Protein AF-A0A4D9DM99-F1 (afdb_monomer)

Mean predicted aligned error: 12.6 Å

Radius of gyration: 23.31 Å; Cα contacts (8 Å, |Δi|>4): 75; chains: 1; bounding box: 62×40×73 Å

Secondary structure (DSSP, 8-state):
----PPP-PPP-SSSSTT---TT----SS-HHHHHHHHHHHHHHHHHHHHHHHH-TTSSSSPPPHHHHHHHHHHHHHHHHT--S---SSSSHHHHHHHHHHHHHHHHHHTTTTTS-TT-IIIIIIIIIIIHHHHHHHHHHHHHHHHHHHHHHHHHHHHHHHHT-

Organism: NCBI:txid55544

Structure (mmCIF, N/CA/C/O backbone):
data_AF-A0A4D9DM99-F1
#
_entry.id   AF-A0A4D9DM99-F1
#
loop_
_atom_site.group_PDB
_atom_site.id
_atom_site.type_symbol
_atom_site.label_atom_id
_atom_site.label_alt_id
_atom_site.label_comp_id
_atom_site.label_asym_id
_atom_site.label_entity_id
_atom_site.label_seq_id
_atom_site.pdbx_PDB_ins_code
_atom_site.Cartn_x
_atom_site.Cartn_y
_atom_site.Cartn_z
_atom_site.occupancy
_atom_site.B_iso_or_equiv
_atom_site.auth_seq_id
_atom_site.auth_comp_id
_atom_site.auth_asym_id
_atom_site.auth_atom_id
_atom_site.pdbx_PDB_model_num
ATOM 1 N N . MET A 1 1 ? 16.497 27.951 -42.768 1.00 42.09 1 MET A N 1
ATOM 2 C CA . MET A 1 1 ? 15.810 26.706 -42.370 1.00 42.09 1 MET A CA 1
ATOM 3 C C . MET A 1 1 ? 16.889 25.726 -41.953 1.00 42.09 1 MET A C 1
ATOM 5 O O . MET A 1 1 ? 17.480 25.089 -42.813 1.00 42.09 1 MET A O 1
ATOM 9 N N . GLY A 1 2 ? 17.258 25.747 -40.670 1.00 48.00 2 GLY A N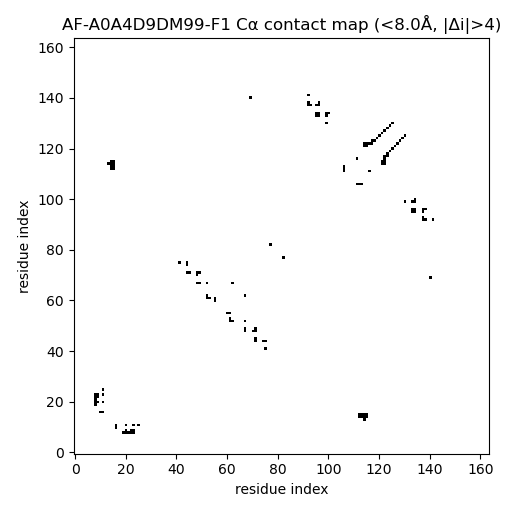 1
ATOM 10 C CA . GLY A 1 2 ? 18.225 24.806 -40.109 1.00 48.00 2 GLY A CA 1
ATOM 11 C C . GLY A 1 2 ? 17.525 23.475 -39.885 1.00 48.00 2 GLY A C 1
ATOM 12 O O . GLY A 1 2 ? 16.453 23.444 -39.288 1.00 48.00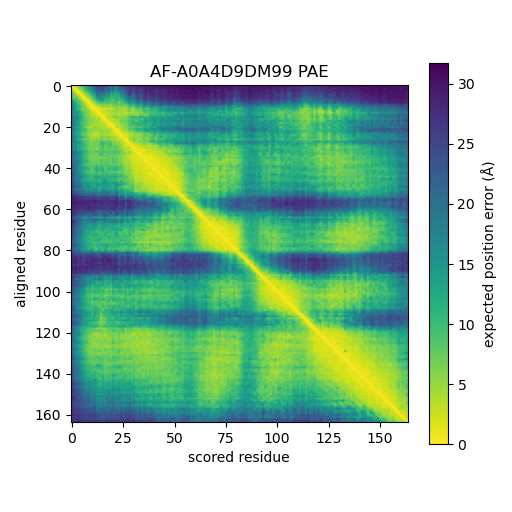 2 GLY A O 1
ATOM 13 N N . LEU A 1 3 ? 18.094 22.412 -40.438 1.00 55.53 3 LEU A N 1
ATOM 14 C CA . LEU A 1 3 ? 17.700 21.043 -40.150 1.00 55.53 3 LEU A CA 1
ATOM 15 C C . LEU A 1 3 ? 18.169 20.751 -38.720 1.00 55.53 3 LEU A C 1
ATOM 17 O O . LEU A 1 3 ? 19.324 20.381 -38.517 1.00 55.53 3 LEU A O 1
ATOM 21 N N . GLU A 1 4 ? 17.307 21.003 -37.735 1.00 59.69 4 GLU A N 1
ATOM 22 C CA . GLU A 1 4 ? 17.461 20.437 -36.395 1.00 59.69 4 GLU A CA 1
ATOM 23 C C . GLU A 1 4 ? 17.474 18.918 -36.601 1.00 59.69 4 GLU A C 1
ATOM 25 O O . GLU A 1 4 ? 16.468 18.329 -36.998 1.00 59.69 4 GLU A O 1
ATOM 30 N N . ALA A 1 5 ? 18.644 18.293 -36.478 1.00 59.41 5 ALA A N 1
ATOM 31 C CA . ALA A 1 5 ? 18.744 16.847 -36.544 1.00 59.41 5 ALA A CA 1
ATOM 32 C C . ALA A 1 5 ? 17.873 16.282 -35.416 1.00 59.41 5 ALA A C 1
ATOM 34 O O . ALA A 1 5 ? 18.119 16.605 -34.253 1.00 59.41 5 ALA A O 1
ATOM 35 N N . GLU A 1 6 ? 16.854 15.483 -35.755 1.00 62.22 6 GLU A N 1
ATOM 36 C CA . GLU A 1 6 ? 16.066 14.745 -34.763 1.00 62.22 6 GLU A CA 1
ATOM 37 C C . GLU A 1 6 ? 17.055 14.035 -33.823 1.00 62.22 6 GLU A C 1
ATOM 39 O O . GLU A 1 6 ? 17.902 13.269 -34.303 1.00 62.22 6 GLU A O 1
ATOM 44 N N . PRO A 1 7 ? 17.046 14.341 -32.512 1.00 60.00 7 PRO A N 1
ATOM 45 C CA . PRO A 1 7 ? 18.010 13.765 -31.594 1.00 60.00 7 PRO A CA 1
ATOM 46 C C . PRO A 1 7 ? 17.841 12.247 -31.622 1.00 60.00 7 PRO A C 1
ATOM 48 O O . PRO A 1 7 ? 16.752 11.744 -31.353 1.00 60.00 7 PRO A O 1
ATOM 51 N N . LEU A 1 8 ? 18.915 11.532 -31.979 1.00 62.41 8 LEU A N 1
ATOM 52 C CA . LEU A 1 8 ? 18.954 10.070 -32.003 1.00 62.41 8 LEU A CA 1
ATOM 53 C C . LEU A 1 8 ? 18.332 9.534 -30.708 1.00 62.41 8 LEU A C 1
ATOM 55 O O . LEU A 1 8 ? 18.805 9.864 -29.618 1.00 62.41 8 LEU A O 1
ATOM 59 N N . ALA A 1 9 ? 17.262 8.745 -30.834 1.00 63.44 9 ALA A N 1
ATOM 60 C CA . ALA A 1 9 ? 16.568 8.160 -29.697 1.00 63.44 9 ALA A CA 1
ATOM 61 C C . ALA A 1 9 ? 17.573 7.384 -28.830 1.00 63.44 9 ALA A C 1
ATOM 63 O O . ALA A 1 9 ? 18.219 6.439 -29.289 1.00 63.44 9 ALA A O 1
ATOM 64 N N . VAL A 1 10 ? 17.753 7.822 -27.582 1.00 68.38 10 VAL A N 1
ATOM 65 C CA . VAL A 1 10 ? 18.643 7.153 -26.630 1.00 68.38 10 VAL A CA 1
ATOM 66 C C . VAL A 1 10 ? 17.970 5.847 -26.199 1.00 68.38 10 VAL A C 1
ATOM 68 O O . VAL A 1 10 ? 16.827 5.897 -25.739 1.00 68.38 10 VAL A O 1
ATOM 71 N N . PRO A 1 11 ? 18.644 4.685 -26.305 1.00 73.81 11 PRO A N 1
ATOM 72 C CA . PRO A 1 11 ? 18.078 3.418 -25.858 1.00 73.81 11 PRO A CA 1
ATOM 73 C C . PRO A 1 11 ? 17.730 3.475 -24.369 1.00 73.81 11 PRO A C 1
ATOM 75 O O . PRO A 1 11 ? 18.572 3.839 -23.544 1.00 73.81 11 PRO A O 1
ATOM 78 N N . HIS A 1 12 ? 16.506 3.088 -24.017 1.00 81.06 12 HIS A N 1
ATOM 79 C CA . HIS A 1 12 ? 16.046 3.048 -22.633 1.00 81.06 12 HIS A CA 1
ATOM 80 C C . HIS A 1 12 ? 15.835 1.606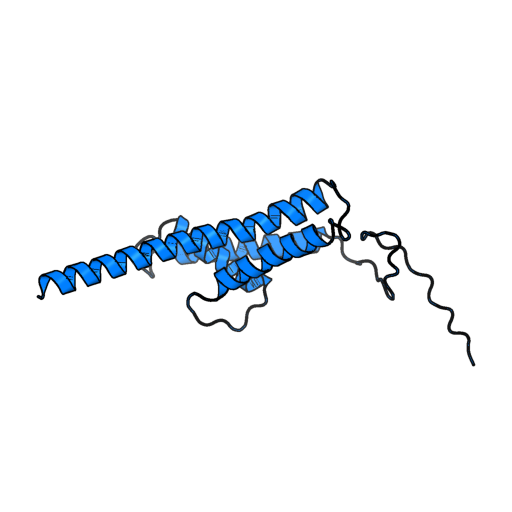 -22.141 1.00 81.06 12 HIS A C 1
ATOM 82 O O . HIS A 1 12 ? 15.534 0.713 -22.933 1.00 81.06 12 HIS A O 1
ATOM 88 N N . PRO A 1 13 ? 15.935 1.355 -20.823 1.00 79.62 13 PRO A N 1
ATOM 89 C CA . PRO A 1 13 ? 15.751 0.025 -20.244 1.00 79.62 13 PRO A CA 1
ATOM 90 C C . PRO A 1 13 ? 14.276 -0.371 -20.049 1.00 79.62 13 PRO A C 1
ATOM 92 O O . PRO A 1 13 ? 14.013 -1.485 -19.609 1.00 79.62 13 PRO A O 1
ATOM 95 N N . TYR A 1 14 ? 13.319 0.525 -20.318 1.00 78.38 14 TYR A N 1
ATOM 96 C CA . TYR A 1 14 ? 11.887 0.243 -20.171 1.00 78.38 14 TYR A CA 1
ATOM 97 C C . TYR A 1 14 ? 11.343 -0.640 -21.300 1.00 78.38 14 TYR A C 1
ATOM 99 O O . TYR A 1 14 ? 11.864 -0.637 -22.414 1.00 78.38 14 TYR A O 1
ATOM 107 N N . TRP A 1 15 ? 10.281 -1.381 -20.996 1.00 73.69 15 TRP A N 1
ATOM 108 C CA . TRP A 1 15 ? 9.514 -2.164 -21.960 1.00 73.69 15 TRP A CA 1
ATOM 109 C C . TRP A 1 15 ? 8.267 -1.373 -22.392 1.00 73.69 15 TRP A C 1
ATOM 111 O O . TRP A 1 15 ? 7.649 -0.763 -21.515 1.00 73.69 15 TRP A O 1
ATOM 121 N N . PRO A 1 16 ? 7.858 -1.374 -23.676 1.00 79.75 16 PRO A N 1
ATOM 122 C CA . PRO A 1 16 ? 8.478 -2.006 -24.851 1.00 79.75 16 PRO A CA 1
ATOM 123 C C . PRO A 1 16 ? 9.796 -1.336 -25.266 1.00 79.75 16 PRO A C 1
ATOM 125 O O . PRO A 1 16 ? 9.925 -0.120 -25.174 1.00 79.75 16 PRO A O 1
ATOM 128 N N . ARG A 1 17 ? 10.785 -2.111 -25.732 1.00 77.12 17 ARG A N 1
ATOM 129 C CA . ARG A 1 17 ? 12.134 -1.587 -26.064 1.00 77.12 17 ARG A CA 1
ATOM 130 C C . ARG A 1 17 ? 12.179 -0.739 -27.338 1.00 77.12 17 ARG A C 1
ATOM 132 O O . ARG A 1 17 ? 13.170 -0.061 -27.583 1.00 77.12 17 ARG A O 1
ATOM 139 N N . ASP A 1 18 ? 11.136 -0.833 -28.149 1.00 77.12 18 ASP A N 1
ATOM 140 C CA . ASP A 1 18 ? 10.899 -0.076 -29.377 1.00 77.12 18 ASP A CA 1
ATOM 141 C C . ASP A 1 18 ? 10.188 1.264 -29.128 1.00 77.12 18 ASP A C 1
ATOM 143 O O . ASP A 1 18 ? 9.969 2.027 -30.067 1.00 77.12 18 ASP A O 1
ATOM 147 N N . LEU A 1 19 ? 9.846 1.579 -27.874 1.00 78.00 19 LEU A N 1
ATOM 148 C CA . LEU A 1 19 ? 9.252 2.859 -27.517 1.00 78.00 19 LEU A CA 1
ATOM 149 C C . LEU A 1 19 ? 10.286 3.994 -27.664 1.00 78.00 19 LEU A C 1
ATOM 151 O O . LEU A 1 19 ? 11.382 3.958 -27.116 1.00 78.00 19 LEU A O 1
ATOM 155 N N . GLU A 1 20 ? 9.939 5.048 -28.397 1.00 76.19 20 GLU A N 1
ATOM 156 C CA . GLU A 1 20 ? 10.802 6.226 -28.523 1.00 76.19 20 GLU A CA 1
ATOM 157 C C . GLU A 1 20 ? 10.476 7.245 -27.426 1.00 76.19 20 GLU A C 1
ATOM 159 O O . GLU A 1 20 ? 9.597 8.102 -27.565 1.00 76.19 20 GLU A O 1
ATOM 164 N N . ILE A 1 21 ? 11.199 7.175 -26.305 1.00 75.19 21 ILE A N 1
ATOM 165 C CA . ILE A 1 21 ? 11.079 8.177 -25.239 1.00 75.19 21 ILE A CA 1
ATOM 166 C C . ILE A 1 21 ? 11.908 9.410 -25.615 1.00 75.19 21 ILE A C 1
ATOM 168 O O . ILE A 1 21 ? 13.117 9.486 -25.370 1.00 75.19 21 ILE A O 1
ATOM 172 N N . ARG A 1 22 ? 11.237 10.409 -26.202 1.00 73.88 22 ARG A N 1
ATOM 173 C CA . ARG A 1 22 ? 11.839 11.722 -26.478 1.00 73.88 22 ARG A CA 1
ATOM 174 C C . ARG A 1 22 ? 12.357 12.343 -25.179 1.00 73.88 22 ARG A C 1
ATOM 176 O O . ARG A 1 22 ? 11.629 12.435 -24.196 1.00 73.88 22 ARG A O 1
ATOM 183 N N . HIS A 1 23 ? 13.618 12.775 -25.199 1.00 77.62 23 HIS A N 1
ATOM 184 C CA . HIS A 1 23 ? 14.336 13.342 -24.050 1.00 77.62 23 HIS A CA 1
ATOM 185 C C . HIS A 1 23 ? 14.563 12.373 -22.874 1.00 77.62 23 HIS A C 1
ATOM 187 O O . HIS A 1 23 ? 14.627 12.811 -21.724 1.00 77.62 23 HIS A O 1
ATOM 193 N N . TYR A 1 24 ? 14.718 11.068 -23.132 1.00 76.75 24 TYR A N 1
ATOM 194 C CA . TYR A 1 24 ? 15.156 10.136 -22.092 1.00 76.75 24 TYR A CA 1
ATOM 195 C C . TYR A 1 24 ? 16.539 10.524 -21.548 1.00 76.75 24 TYR A C 1
ATOM 197 O O . TYR A 1 24 ? 17.537 10.509 -22.270 1.00 76.75 24 TYR A O 1
ATOM 205 N N . VAL A 1 25 ? 16.591 10.848 -20.256 1.00 80.69 25 VAL A N 1
ATOM 206 C CA . VAL A 1 25 ? 17.832 11.070 -19.511 1.00 80.69 25 VAL A CA 1
ATOM 207 C C . VAL A 1 25 ? 17.989 9.911 -18.525 1.00 80.69 25 VAL A C 1
ATOM 209 O O . VAL A 1 25 ? 17.142 9.756 -17.639 1.00 80.69 25 VAL A O 1
ATOM 212 N N . PRO A 1 26 ? 19.028 9.068 -18.670 1.00 80.19 26 PRO A N 1
ATOM 213 C CA . PRO A 1 26 ? 19.322 8.019 -17.707 1.00 80.19 26 PRO A CA 1
ATOM 214 C C . PRO A 1 26 ? 19.501 8.594 -16.302 1.00 80.19 26 PRO A C 1
ATOM 216 O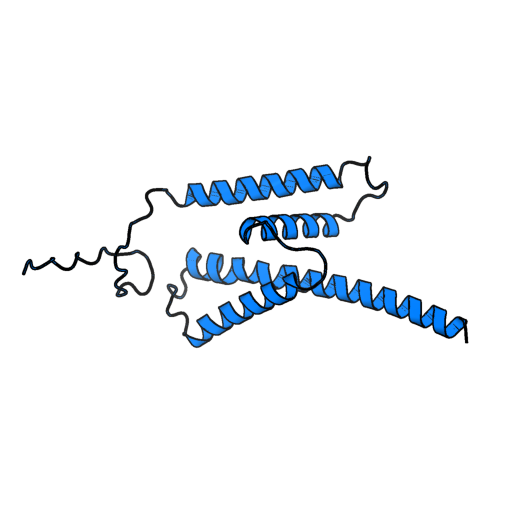 O . PRO A 1 26 ? 20.036 9.682 -16.119 1.00 80.19 26 PRO A O 1
ATOM 219 N N . ASN A 1 27 ? 19.053 7.853 -15.295 1.00 81.12 27 ASN A N 1
ATOM 220 C CA . ASN A 1 27 ? 19.176 8.295 -13.914 1.00 81.12 27 ASN A CA 1
ATOM 221 C C . ASN A 1 27 ? 20.651 8.296 -13.473 1.00 81.12 27 ASN A C 1
ATOM 223 O O . ASN A 1 27 ? 21.283 7.241 -13.434 1.00 81.12 27 ASN A O 1
ATOM 227 N N . ASP A 1 28 ? 21.171 9.456 -13.064 1.00 82.69 28 ASP A N 1
ATOM 228 C CA . ASP A 1 28 ? 22.558 9.606 -12.595 1.00 82.69 28 ASP A CA 1
ATOM 229 C C . ASP A 1 28 ? 22.812 8.932 -11.236 1.00 82.69 28 ASP A C 1
ATOM 231 O O . ASP A 1 28 ? 23.954 8.681 -10.845 1.00 82.69 28 ASP A O 1
ATOM 235 N N . ARG A 1 29 ? 21.746 8.657 -10.470 1.00 80.94 29 ARG A N 1
ATOM 236 C CA . ARG A 1 29 ? 21.843 8.050 -9.138 1.00 80.94 29 ARG A CA 1
ATOM 237 C C . ARG A 1 29 ? 21.517 6.564 -9.194 1.00 80.94 29 ARG A C 1
ATOM 239 O O . ARG A 1 29 ? 20.485 6.186 -9.736 1.00 80.94 29 ARG A O 1
ATOM 246 N N . PRO A 1 30 ? 22.306 5.693 -8.553 1.00 84.38 30 PRO A N 1
ATOM 247 C CA . PRO A 1 30 ? 21.962 4.283 -8.520 1.00 84.38 30 PRO A CA 1
ATOM 248 C C . PRO A 1 30 ? 20.698 4.061 -7.673 1.00 84.38 30 PRO A C 1
ATOM 250 O O . PRO A 1 30 ? 20.518 4.693 -6.628 1.00 84.38 30 PRO A O 1
ATOM 253 N N . THR A 1 31 ? 19.845 3.128 -8.107 1.00 80.25 31 THR A N 1
ATOM 254 C CA . THR A 1 31 ? 18.516 2.829 -7.532 1.00 80.25 31 THR A CA 1
ATOM 255 C C . THR A 1 31 ? 18.542 2.602 -6.017 1.00 80.25 31 THR A C 1
ATOM 257 O O . THR A 1 31 ? 17.587 2.945 -5.318 1.00 80.25 31 THR A O 1
ATOM 260 N N . TRP A 1 32 ? 19.651 2.076 -5.481 1.00 80.88 32 TRP A N 1
ATOM 261 C CA . TRP A 1 32 ? 19.806 1.818 -4.049 1.00 80.88 32 TRP A CA 1
ATOM 262 C C . TRP A 1 32 ? 19.706 3.081 -3.187 1.00 80.88 32 TRP A C 1
ATOM 264 O O . TRP A 1 32 ? 19.263 2.972 -2.049 1.00 80.88 32 TRP A O 1
ATOM 274 N N . HIS A 1 33 ? 20.054 4.270 -3.699 1.00 84.25 33 HIS A N 1
ATOM 275 C CA . HIS A 1 33 ? 19.911 5.514 -2.932 1.00 84.25 33 HIS A CA 1
ATOM 276 C C . HIS A 1 33 ? 18.444 5.805 -2.617 1.00 84.25 33 HIS A C 1
ATOM 278 O O . HIS A 1 33 ? 18.107 6.116 -1.475 1.00 84.25 33 HIS A O 1
ATOM 284 N N . SER A 1 34 ? 17.564 5.666 -3.611 1.00 81.50 34 SER A N 1
ATOM 285 C CA . SER A 1 34 ? 16.123 5.866 -3.432 1.00 81.50 34 SER A CA 1
ATOM 286 C C . SER A 1 34 ? 15.527 4.803 -2.509 1.00 81.50 34 SER A C 1
ATOM 288 O O . SER A 1 34 ? 14.730 5.127 -1.633 1.00 81.50 34 SER A O 1
ATOM 290 N N . LEU A 1 35 ? 15.964 3.546 -2.649 1.00 82.81 35 LEU A N 1
ATOM 291 C CA . LEU A 1 35 ? 15.565 2.454 -1.754 1.00 82.81 35 LEU A CA 1
ATOM 292 C C . LEU A 1 35 ? 16.009 2.722 -0.310 1.00 82.81 35 LEU A C 1
ATOM 294 O O . LEU A 1 35 ? 15.195 2.648 0.604 1.00 82.81 35 LEU A O 1
ATOM 298 N N . ALA A 1 36 ? 17.274 3.085 -0.095 1.00 85.19 36 ALA A N 1
ATOM 299 C CA . ALA A 1 36 ? 17.810 3.390 1.228 1.00 85.19 36 ALA A CA 1
ATOM 300 C C . ALA A 1 36 ? 17.086 4.581 1.870 1.00 85.19 36 ALA A C 1
ATOM 302 O O . ALA A 1 36 ? 16.766 4.540 3.058 1.00 85.19 36 ALA A O 1
ATOM 303 N N . PHE A 1 37 ? 16.763 5.614 1.089 1.00 84.75 37 PHE A N 1
ATOM 304 C CA . PHE A 1 37 ? 15.946 6.730 1.555 1.00 84.75 37 PHE A CA 1
ATOM 305 C C . PHE A 1 37 ? 14.537 6.273 1.967 1.00 84.75 37 PHE A C 1
ATOM 307 O O . PHE A 1 37 ? 14.107 6.551 3.084 1.00 84.75 37 PHE A O 1
ATOM 314 N N . LEU A 1 38 ? 13.845 5.498 1.126 1.00 82.12 38 LEU A N 1
ATOM 315 C CA . LEU A 1 38 ? 12.506 4.983 1.428 1.00 82.12 38 LEU A CA 1
ATOM 316 C C . LEU A 1 38 ? 12.494 4.105 2.690 1.00 82.12 38 LEU A C 1
ATOM 318 O O . LEU A 1 38 ? 11.654 4.299 3.572 1.00 82.12 38 LEU A O 1
ATOM 322 N N . PHE A 1 39 ? 13.434 3.164 2.804 1.00 83.81 39 PHE A N 1
ATOM 323 C CA . PHE A 1 39 ? 13.531 2.270 3.960 1.00 83.81 39 PHE A CA 1
ATOM 324 C C . PHE A 1 39 ? 13.941 3.010 5.233 1.00 83.81 39 PHE A C 1
ATOM 326 O O . PHE A 1 39 ? 13.385 2.726 6.291 1.00 83.81 39 PHE A O 1
ATOM 333 N N . SER A 1 40 ? 14.865 3.972 5.153 1.00 86.75 40 SER A N 1
ATOM 334 C CA . SER A 1 40 ? 15.291 4.748 6.327 1.00 86.75 40 SER A CA 1
ATOM 335 C C . SER A 1 40 ? 14.170 5.633 6.868 1.00 86.75 40 SER A C 1
ATOM 337 O O . SER A 1 40 ? 13.927 5.621 8.075 1.00 86.75 40 SER A O 1
ATOM 339 N N . VAL A 1 41 ? 13.425 6.326 6.000 1.00 83.25 41 VAL A N 1
ATOM 340 C CA . VAL A 1 41 ? 12.270 7.131 6.427 1.00 83.25 41 VAL A CA 1
ATOM 341 C C . VAL A 1 41 ? 11.155 6.240 6.973 1.00 83.25 41 VAL A C 1
ATOM 343 O O . VAL A 1 41 ? 10.612 6.531 8.036 1.00 83.25 41 VAL A O 1
ATOM 346 N N . SER A 1 42 ? 10.855 5.117 6.314 1.00 78.50 42 SER A N 1
ATOM 347 C CA . SER A 1 42 ? 9.837 4.171 6.795 1.00 78.50 42 SER A CA 1
ATOM 348 C C . SER A 1 42 ? 10.213 3.570 8.153 1.00 78.50 42 SER A C 1
ATOM 350 O O . SER A 1 42 ? 9.374 3.491 9.050 1.00 78.50 42 SER A O 1
ATOM 352 N N . ALA A 1 43 ? 11.483 3.203 8.352 1.00 82.88 43 ALA A N 1
ATOM 353 C CA . ALA A 1 43 ? 11.994 2.712 9.631 1.00 82.88 43 ALA A CA 1
ATOM 354 C C . ALA A 1 43 ? 11.963 3.796 10.720 1.00 82.88 43 ALA A C 1
ATOM 356 O O . ALA A 1 43 ? 11.588 3.514 11.861 1.00 82.88 43 ALA A O 1
ATOM 357 N N . ALA A 1 44 ? 12.298 5.044 10.385 1.00 84.38 44 ALA A N 1
ATOM 358 C CA . ALA A 1 44 ? 12.178 6.171 11.304 1.00 84.38 44 ALA A CA 1
ATOM 359 C C . ALA A 1 44 ? 10.714 6.399 11.716 1.00 84.38 44 ALA A C 1
ATOM 361 O O . ALA A 1 44 ? 10.420 6.500 12.902 1.00 84.38 44 ALA A O 1
ATOM 362 N N . LEU A 1 45 ? 9.770 6.390 10.772 1.00 78.38 45 LEU A N 1
ATOM 363 C CA . LEU A 1 45 ? 8.340 6.517 11.073 1.00 78.38 45 LEU A CA 1
ATOM 364 C C . LEU A 1 45 ? 7.829 5.360 11.940 1.00 78.38 45 LEU A C 1
ATOM 366 O O . LEU A 1 45 ? 7.104 5.597 12.910 1.00 78.38 45 LEU A O 1
ATOM 370 N N . LEU A 1 46 ? 8.243 4.124 11.645 1.00 78.50 46 LEU A N 1
ATOM 371 C CA . LEU A 1 46 ? 7.906 2.944 12.447 1.00 78.50 46 LEU A CA 1
ATOM 372 C C . LEU A 1 46 ? 8.432 3.071 13.879 1.00 78.50 46 LEU A C 1
ATOM 374 O O . LEU A 1 46 ? 7.678 2.876 14.830 1.00 78.50 46 LEU A O 1
ATOM 378 N N . THR A 1 47 ? 9.707 3.424 14.041 1.00 81.56 47 THR A N 1
ATOM 379 C CA . THR A 1 47 ? 10.340 3.556 15.360 1.00 81.56 47 THR A CA 1
ATOM 380 C C . THR A 1 47 ? 9.748 4.713 16.158 1.00 81.56 47 THR A C 1
ATOM 382 O O . THR A 1 47 ? 9.386 4.519 17.316 1.00 81.56 47 THR A O 1
ATOM 385 N N . LEU A 1 48 ? 9.552 5.885 15.548 1.00 80.00 48 LEU A N 1
ATOM 386 C CA . LEU A 1 48 ? 8.933 7.047 16.195 1.00 80.00 48 LEU A CA 1
ATOM 387 C C . LEU A 1 48 ? 7.499 6.750 16.645 1.00 80.00 48 LEU A C 1
ATOM 389 O O . LEU A 1 48 ? 7.146 7.017 17.793 1.00 80.00 48 LEU A O 1
ATOM 393 N N . THR A 1 49 ? 6.685 6.139 15.780 1.00 74.06 49 THR A N 1
ATOM 394 C CA . THR A 1 49 ? 5.300 5.768 16.115 1.00 74.06 49 THR A CA 1
ATOM 395 C C . THR A 1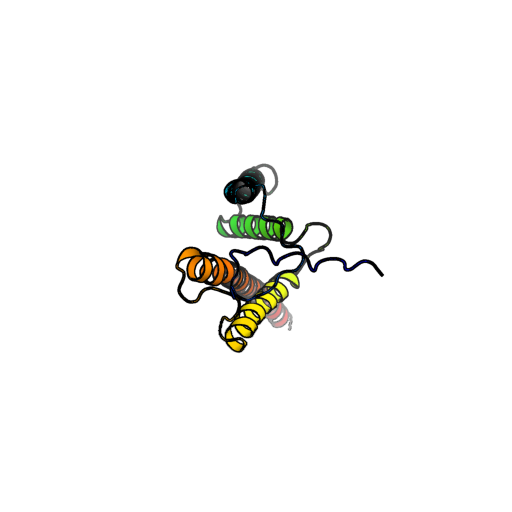 49 ? 5.260 4.692 17.201 1.00 74.06 49 THR A C 1
ATOM 397 O O . THR A 1 49 ? 4.437 4.750 18.119 1.00 74.06 49 THR A O 1
ATOM 400 N N . TRP A 1 50 ? 6.176 3.722 17.153 1.00 77.00 50 TRP A N 1
ATOM 401 C CA . TRP A 1 50 ? 6.288 2.676 18.170 1.00 77.00 50 TRP A CA 1
ATOM 402 C C . TRP A 1 50 ? 6.678 3.239 19.541 1.00 77.00 50 TRP A C 1
ATOM 404 O O . TRP A 1 50 ? 6.070 2.884 20.552 1.00 77.00 50 TRP A O 1
ATOM 414 N N . LEU A 1 51 ? 7.642 4.161 19.581 1.00 79.88 51 LEU A N 1
ATOM 415 C CA . LEU A 1 51 ? 8.062 4.840 20.806 1.00 79.88 51 LEU A CA 1
ATOM 416 C C . LEU A 1 51 ? 6.951 5.745 21.353 1.00 79.88 51 LEU A C 1
ATOM 418 O O . LEU A 1 51 ? 6.643 5.668 22.540 1.00 79.88 51 LEU A O 1
ATOM 422 N N . ALA A 1 52 ? 6.281 6.527 20.501 1.00 71.12 52 ALA A N 1
ATOM 423 C CA . ALA A 1 52 ? 5.181 7.405 20.905 1.00 71.12 52 ALA A CA 1
ATOM 424 C C . ALA A 1 52 ? 3.980 6.624 21.471 1.00 71.12 52 ALA A C 1
ATOM 426 O O . ALA A 1 52 ? 3.414 7.000 22.495 1.00 71.12 52 ALA A O 1
ATOM 427 N N . THR A 1 53 ? 3.615 5.496 20.853 1.00 67.75 53 THR A N 1
ATOM 428 C CA . THR A 1 53 ? 2.509 4.634 21.323 1.00 67.75 53 THR A CA 1
ATOM 429 C C . THR A 1 53 ? 2.898 3.710 22.484 1.00 67.75 53 THR A C 1
ATOM 431 O O . THR A 1 53 ? 2.021 3.145 23.152 1.00 67.75 53 THR A O 1
ATOM 434 N N . GLY A 1 54 ? 4.199 3.523 22.721 1.00 62.53 54 GLY A N 1
ATOM 435 C CA . GLY A 1 54 ? 4.774 2.826 23.872 1.00 62.53 54 GLY A CA 1
ATOM 436 C C . GLY A 1 54 ? 5.018 3.733 25.081 1.00 62.53 54 GLY A C 1
ATOM 437 O O . GLY A 1 54 ? 5.118 3.227 26.202 1.00 62.53 54 GLY A O 1
ATOM 438 N N . TRP A 1 55 ? 5.066 5.055 24.884 1.00 63.81 55 TRP A N 1
ATOM 439 C CA . TRP A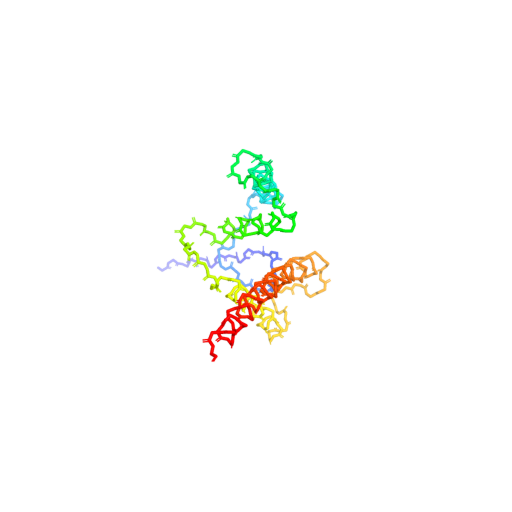 1 55 ? 5.245 6.028 25.956 1.00 63.81 55 TRP A CA 1
ATOM 440 C C . TRP A 1 55 ? 4.002 6.052 26.851 1.00 63.81 55 TRP A C 1
ATOM 442 O O . TRP A 1 55 ? 2.983 6.686 26.585 1.00 63.81 55 TRP A O 1
ATOM 452 N N . ARG A 1 56 ? 4.123 5.327 27.962 1.00 53.72 56 ARG A N 1
ATOM 453 C CA . ARG A 1 56 ? 3.091 5.021 28.963 1.00 53.72 56 ARG A CA 1
ATOM 454 C C . ARG A 1 56 ? 2.430 6.245 29.622 1.00 53.72 56 ARG A C 1
ATOM 456 O O . ARG A 1 56 ? 1.472 6.076 30.364 1.00 53.72 56 ARG A O 1
ATOM 463 N N . GLY A 1 57 ? 2.933 7.454 29.365 1.00 55.53 57 GLY A N 1
ATOM 464 C CA . GLY A 1 57 ? 2.498 8.694 30.007 1.00 55.53 57 GLY A CA 1
ATOM 465 C C . GLY A 1 57 ? 1.268 9.363 29.386 1.00 55.53 57 GLY A C 1
ATOM 466 O O . GLY A 1 57 ? 0.667 10.192 30.057 1.00 55.53 57 GLY A O 1
ATOM 467 N N . TRP A 1 58 ? 0.875 9.029 28.146 1.00 51.34 58 TRP A N 1
ATOM 468 C CA . TRP A 1 58 ? -0.113 9.849 27.418 1.00 51.34 58 TRP A CA 1
ATOM 469 C C . TRP A 1 58 ? -1.523 9.254 27.280 1.00 51.34 58 TRP A C 1
ATOM 471 O O . TRP A 1 58 ? -2.478 10.004 27.120 1.00 51.34 58 TRP A O 1
ATOM 481 N N . THR A 1 59 ? -1.701 7.932 27.371 1.00 55.28 59 THR A N 1
ATOM 482 C CA . THR A 1 59 ? -3.016 7.294 27.116 1.00 55.28 59 THR A CA 1
ATOM 483 C C . THR A 1 59 ? -3.483 6.325 28.198 1.00 55.28 59 THR A C 1
ATOM 485 O O . THR A 1 59 ? -4.607 5.839 28.117 1.00 55.28 59 THR A O 1
ATOM 488 N N . GLY A 1 60 ? -2.662 6.028 29.214 1.00 55.91 60 GLY A N 1
ATOM 489 C CA . GLY A 1 60 ? -3.018 5.166 30.355 1.00 55.91 60 GLY A CA 1
ATOM 490 C C . GLY A 1 60 ? -3.300 3.689 30.025 1.00 55.91 60 GLY A C 1
ATOM 491 O O . GLY A 1 60 ? -3.265 2.850 30.922 1.00 55.91 60 GLY A O 1
ATOM 492 N N . VAL A 1 61 ? -3.515 3.340 28.753 1.00 57.12 61 VAL A N 1
ATOM 493 C CA . VAL A 1 61 ? -3.874 1.995 28.293 1.00 57.12 61 VAL A CA 1
ATOM 494 C C . VAL A 1 61 ? -2.931 1.580 27.158 1.00 57.12 61 VAL A C 1
ATOM 496 O O . VAL A 1 61 ? -2.849 2.282 26.147 1.00 57.12 61 VAL A O 1
ATOM 499 N N . PRO A 1 62 ? -2.204 0.453 27.269 1.00 59.47 62 PRO A N 1
ATOM 500 C CA . PRO A 1 62 ? -1.368 -0.022 26.175 1.00 59.47 62 PRO A CA 1
ATOM 501 C C . PRO A 1 62 ? -2.244 -0.366 24.963 1.00 59.47 62 PRO A C 1
ATOM 503 O O . PRO A 1 62 ? -3.102 -1.246 25.024 1.00 59.47 62 PRO A O 1
ATOM 506 N N . MET A 1 63 ? -2.030 0.329 23.843 1.00 65.44 63 MET A N 1
ATOM 507 C CA . MET A 1 63 ? -2.697 -0.012 22.587 1.00 65.44 63 MET A CA 1
ATOM 508 C C . MET A 1 63 ? -2.250 -1.396 22.111 1.00 65.44 63 MET A C 1
ATOM 510 O O . MET A 1 63 ? -1.061 -1.722 22.153 1.00 65.44 63 MET A O 1
ATOM 514 N N . ARG A 1 64 ? -3.203 -2.199 21.621 1.00 73.19 64 ARG A N 1
ATOM 515 C CA . ARG A 1 64 ? -2.910 -3.496 20.996 1.00 73.19 64 ARG A CA 1
ATOM 516 C C . ARG A 1 64 ? -1.864 -3.324 19.881 1.00 73.19 64 ARG A C 1
ATOM 518 O O . ARG A 1 64 ? -1.991 -2.371 19.108 1.00 73.19 64 ARG A O 1
ATOM 525 N N . PRO A 1 65 ? -0.900 -4.255 19.733 1.00 68.19 65 PRO A N 1
ATOM 526 C CA . PRO A 1 65 ? 0.128 -4.184 18.690 1.00 68.19 65 PRO A CA 1
ATOM 527 C C . PRO A 1 65 ? -0.442 -3.976 17.281 1.00 68.19 65 PRO A C 1
ATOM 529 O O . PRO A 1 65 ? 0.104 -3.189 16.517 1.00 68.19 65 PRO A O 1
ATOM 532 N N . GLY A 1 66 ? -1.595 -4.587 16.979 1.00 66.69 66 GLY A N 1
ATOM 533 C CA . GLY A 1 66 ? -2.303 -4.393 15.710 1.00 66.69 66 GLY A CA 1
ATOM 534 C C . GLY A 1 66 ? -2.627 -2.926 15.425 1.00 66.69 66 GLY A C 1
ATOM 535 O O . GLY A 1 66 ? -2.218 -2.406 14.398 1.00 66.69 66 GLY A O 1
ATOM 536 N N . ARG A 1 67 ? -3.249 -2.209 16.373 1.00 69.25 67 ARG A N 1
ATOM 537 C CA . ARG A 1 67 ? -3.603 -0.783 16.209 1.00 69.25 67 ARG A CA 1
ATOM 538 C C . ARG A 1 67 ? -2.374 0.107 16.018 1.00 69.25 67 ARG A C 1
ATOM 540 O O . ARG A 1 67 ? -2.452 1.104 15.311 1.00 69.25 67 ARG A O 1
ATOM 547 N N . ARG A 1 68 ? -1.238 -0.264 16.617 1.00 69.69 68 ARG A N 1
ATOM 548 C CA . ARG A 1 68 ? 0.039 0.438 16.413 1.00 69.69 68 ARG A CA 1
ATOM 549 C C . ARG A 1 68 ? 0.551 0.254 14.987 1.00 69.69 68 ARG A C 1
ATOM 551 O O . ARG A 1 68 ? 0.921 1.237 14.361 1.00 69.69 68 ARG A O 1
ATOM 558 N N . LEU A 1 69 ? 0.507 -0.972 14.460 1.00 72.06 69 LEU A N 1
ATOM 559 C CA . LEU A 1 69 ? 0.890 -1.263 13.074 1.00 72.06 69 LEU A CA 1
ATOM 560 C C . LEU A 1 69 ? 0.001 -0.526 12.063 1.00 72.06 69 LEU A C 1
ATOM 562 O O . LEU A 1 69 ? 0.518 -0.003 11.082 1.00 72.06 69 LEU A O 1
ATOM 566 N N . VAL A 1 70 ? -1.303 -0.405 12.337 1.00 71.81 70 VAL A N 1
ATOM 567 C CA . VAL A 1 70 ? -2.237 0.374 11.503 1.00 71.81 70 VAL A CA 1
ATOM 568 C C . VAL A 1 70 ? -1.840 1.852 11.434 1.00 71.81 70 VAL A C 1
ATOM 570 O O . VAL A 1 70 ? -1.790 2.429 10.352 1.00 71.81 70 VAL A O 1
ATOM 573 N N . LEU A 1 71 ? -1.524 2.472 12.576 1.00 69.69 71 LEU A N 1
ATOM 574 C CA . LEU A 1 71 ? -1.079 3.871 12.617 1.00 69.69 71 LEU A CA 1
ATOM 575 C C . LEU A 1 71 ? 0.234 4.070 11.853 1.00 69.69 71 LEU A C 1
ATOM 577 O O . LEU A 1 71 ? 0.371 5.046 11.118 1.00 69.69 71 LEU A O 1
ATOM 581 N N . CYS A 1 72 ? 1.173 3.129 11.988 1.00 71.94 72 CYS A N 1
ATOM 582 C CA . CYS A 1 72 ? 2.415 3.143 11.221 1.00 71.94 72 CYS A CA 1
ATOM 583 C C . CYS A 1 72 ? 2.159 3.041 9.711 1.00 71.94 72 CYS A C 1
ATOM 585 O O . CYS A 1 72 ? 2.772 3.781 8.946 1.00 71.94 72 CYS A O 1
ATOM 587 N N . TRP A 1 73 ? 1.248 2.159 9.287 1.00 75.56 73 TRP A N 1
ATOM 588 C CA . TRP A 1 73 ? 0.859 2.008 7.883 1.00 75.56 73 TRP A CA 1
ATOM 589 C C . TRP A 1 73 ? 0.303 3.318 7.314 1.00 75.56 73 TRP A C 1
ATOM 591 O O . TRP A 1 73 ? 0.822 3.818 6.322 1.00 75.56 73 TRP A O 1
ATOM 601 N N . PHE A 1 74 ? -0.660 3.948 7.998 1.00 74.56 74 PHE A N 1
ATOM 602 C CA . PHE A 1 74 ? -1.206 5.240 7.566 1.00 74.56 74 PHE A CA 1
ATOM 603 C C . PHE A 1 74 ? -0.155 6.357 7.518 1.00 74.56 74 PHE A C 1
ATOM 605 O O . PHE A 1 74 ? -0.194 7.187 6.611 1.00 74.56 74 PHE A O 1
ATOM 612 N N . ALA A 1 75 ? 0.798 6.383 8.456 1.00 71.50 75 ALA A N 1
ATOM 613 C CA . ALA A 1 75 ? 1.886 7.362 8.443 1.00 71.50 75 ALA A CA 1
ATOM 614 C C . ALA A 1 75 ? 2.808 7.189 7.223 1.00 71.50 75 ALA A C 1
ATOM 616 O O . ALA A 1 75 ? 3.202 8.180 6.607 1.00 71.50 75 ALA A O 1
ATOM 617 N N . ILE A 1 76 ? 3.115 5.943 6.849 1.00 73.38 76 ILE A N 1
ATOM 618 C CA . ILE A 1 76 ? 3.904 5.624 5.652 1.00 73.38 76 ILE A CA 1
ATOM 619 C C . ILE A 1 76 ? 3.123 5.993 4.384 1.00 73.38 76 ILE A C 1
ATOM 621 O O . ILE A 1 76 ? 3.669 6.684 3.525 1.00 73.38 76 ILE A O 1
ATOM 625 N N . CYS A 1 77 ? 1.842 5.624 4.285 1.00 73.75 77 CYS A N 1
ATOM 626 C CA . CYS A 1 77 ? 0.985 5.998 3.153 1.00 73.75 77 CYS A CA 1
ATOM 627 C C . CYS A 1 77 ? 0.901 7.523 2.982 1.00 73.75 77 CYS A C 1
ATOM 629 O O . CYS A 1 77 ? 1.106 8.033 1.883 1.00 73.75 77 CYS A O 1
ATOM 631 N N . GLY A 1 78 ? 0.681 8.268 4.071 1.00 68.56 78 GLY A N 1
ATOM 632 C CA . GLY A 1 78 ? 0.635 9.732 4.034 1.00 68.56 78 GLY A CA 1
ATOM 633 C C . GLY A 1 78 ? 1.961 10.378 3.617 1.00 68.56 78 GLY A C 1
ATOM 634 O O . GLY A 1 78 ? 1.959 11.440 2.997 1.00 68.56 78 GLY A O 1
ATOM 635 N N . PHE A 1 79 ? 3.096 9.740 3.917 1.00 72.56 79 PHE A N 1
ATOM 636 C CA . PHE A 1 79 ? 4.403 10.188 3.438 1.00 72.56 79 PHE A CA 1
ATOM 637 C C . PHE A 1 79 ? 4.585 9.921 1.936 1.00 72.56 79 PHE A C 1
ATOM 639 O O . PHE A 1 79 ? 5.014 10.818 1.212 1.00 72.56 79 PHE A O 1
ATOM 646 N N . ILE A 1 80 ? 4.220 8.725 1.462 1.00 72.44 80 ILE A N 1
ATOM 647 C CA . ILE A 1 80 ? 4.382 8.309 0.059 1.00 72.44 80 ILE A CA 1
ATOM 648 C C . ILE A 1 80 ? 3.478 9.120 -0.883 1.00 72.44 80 ILE A C 1
ATOM 650 O O . ILE A 1 80 ? 3.934 9.552 -1.937 1.00 72.44 80 ILE A O 1
ATOM 654 N N . HIS A 1 81 ? 2.222 9.370 -0.504 1.00 70.06 81 HIS A N 1
ATOM 655 C CA . HIS A 1 81 ? 1.238 10.040 -1.368 1.00 70.06 81 HIS A CA 1
ATOM 656 C C . HIS A 1 81 ? 1.265 11.580 -1.299 1.00 70.06 81 HIS A C 1
ATOM 658 O O . HIS A 1 81 ? 0.459 12.236 -1.954 1.00 70.06 81 HIS A O 1
ATOM 664 N N . GLY A 1 82 ? 2.207 12.178 -0.562 1.00 57.16 82 GLY A N 1
ATOM 665 C CA . GLY A 1 82 ? 2.356 13.633 -0.482 1.00 57.16 82 GLY A CA 1
ATOM 666 C C . GLY A 1 82 ? 1.504 14.250 0.626 1.00 57.16 82 GLY A C 1
ATOM 667 O O . GLY A 1 82 ? 0.390 14.730 0.423 1.00 57.16 82 GLY A O 1
ATOM 668 N N . GLY A 1 83 ? 2.061 14.277 1.834 1.00 61.38 83 GLY A N 1
ATOM 669 C CA . GLY A 1 83 ? 1.407 14.848 3.001 1.00 61.38 83 GLY A CA 1
ATOM 670 C C . GLY A 1 83 ? 1.263 16.366 2.920 1.00 61.38 83 GLY A C 1
ATOM 671 O O . GLY A 1 83 ? 2.226 17.085 3.188 1.00 61.38 83 GLY A O 1
ATOM 672 N N . ARG A 1 84 ? 0.044 16.860 2.654 1.00 45.72 84 ARG A N 1
ATOM 673 C CA . ARG A 1 84 ? -0.455 18.108 3.268 1.00 45.72 84 ARG A CA 1
ATOM 674 C C . ARG A 1 84 ? -1.950 18.401 3.117 1.00 45.72 84 ARG A C 1
ATOM 676 O O . ARG A 1 84 ? -2.315 19.562 3.020 1.00 45.72 84 ARG A O 1
ATOM 683 N N . SER A 1 85 ? -2.847 17.422 3.116 1.00 43.31 85 SER A N 1
ATOM 684 C CA . SER A 1 85 ? -4.280 17.703 3.347 1.00 43.31 85 SER A CA 1
ATOM 685 C C . SER A 1 85 ? -5.086 16.418 3.379 1.00 43.31 85 SER A C 1
ATOM 687 O O . SER A 1 85 ? -5.561 15.993 2.345 1.00 43.31 85 SER A O 1
ATOM 689 N N . MET A 1 86 ? -5.296 15.817 4.550 1.00 41.41 86 MET A N 1
ATOM 690 C CA . MET A 1 86 ? -6.500 15.000 4.732 1.00 41.41 86 MET A CA 1
ATOM 691 C C . MET A 1 86 ? -6.971 15.039 6.190 1.00 41.41 86 MET A C 1
ATOM 693 O O . MET A 1 86 ? -6.334 14.462 7.075 1.00 41.41 86 MET A O 1
ATOM 697 N N . PRO A 1 87 ? -8.086 15.733 6.473 1.00 39.47 87 PRO A N 1
ATOM 698 C CA . PRO A 1 87 ? -8.858 15.536 7.684 1.00 39.47 87 PRO A CA 1
ATOM 699 C C . PRO A 1 87 ? -9.644 14.220 7.591 1.00 39.47 87 PRO A C 1
ATOM 701 O O . PRO A 1 87 ? -10.450 14.033 6.692 1.00 39.47 87 PRO A O 1
ATOM 704 N N . LYS A 1 88 ? -9.358 13.343 8.555 1.00 47.31 88 LYS A N 1
ATOM 705 C CA . LYS A 1 88 ? -10.238 12.416 9.286 1.00 47.31 88 LYS A CA 1
ATOM 706 C C . LYS A 1 88 ? -11.428 11.775 8.551 1.00 47.31 88 LYS A C 1
ATOM 708 O O . LYS A 1 88 ? -12.390 12.429 8.182 1.00 47.31 88 LYS A O 1
ATOM 713 N N . GLU A 1 89 ? -11.383 10.444 8.619 1.00 49.91 89 GLU A N 1
ATOM 714 C CA . GLU A 1 89 ? -12.508 9.505 8.639 1.00 49.91 89 GLU A CA 1
ATOM 715 C C . GLU A 1 89 ? -13.002 9.025 7.257 1.00 49.91 89 GLU A C 1
ATOM 717 O O . GLU A 1 89 ? -13.684 9.697 6.495 1.00 49.91 89 GLU A O 1
ATOM 722 N N . THR A 1 90 ? -12.683 7.754 6.977 1.00 46.25 90 THR A N 1
ATOM 723 C CA . THR A 1 90 ? -13.359 6.813 6.054 1.00 46.25 90 THR A CA 1
ATOM 724 C C . THR A 1 90 ? -13.261 6.956 4.530 1.00 46.25 90 THR A C 1
ATOM 726 O O . THR A 1 90 ? -13.606 5.989 3.857 1.00 46.25 90 THR A O 1
ATOM 729 N N . ALA A 1 91 ? -12.732 8.036 3.949 1.00 46.72 91 ALA A N 1
ATOM 730 C CA . ALA A 1 91 ? -12.678 8.139 2.478 1.00 46.72 91 ALA A CA 1
ATOM 731 C C . ALA A 1 91 ? -11.433 7.490 1.825 1.00 46.72 91 ALA A C 1
ATOM 733 O O . ALA A 1 91 ? -11.512 6.968 0.714 1.00 46.72 91 ALA A O 1
ATOM 734 N N . ASP A 1 92 ? -10.291 7.471 2.512 1.00 59.19 92 ASP A N 1
ATOM 735 C CA . ASP A 1 92 ? -8.989 7.255 1.860 1.00 59.19 92 ASP A CA 1
ATOM 736 C C . ASP A 1 92 ? -8.684 5.780 1.507 1.00 59.19 92 ASP A C 1
ATOM 738 O O . ASP A 1 92 ? -8.230 5.477 0.407 1.00 59.19 92 ASP A O 1
ATOM 742 N N . THR A 1 93 ? -9.027 4.820 2.376 1.00 59.94 93 THR A N 1
ATOM 743 C CA . THR A 1 93 ? -8.785 3.383 2.117 1.00 59.94 93 THR A CA 1
ATOM 744 C C . THR A 1 93 ? -9.599 2.836 0.947 1.00 59.94 93 THR A C 1
ATOM 746 O O . THR A 1 93 ? -9.122 1.962 0.228 1.00 59.94 93 THR A O 1
ATOM 749 N N . SER A 1 94 ? -10.816 3.348 0.736 1.00 57.28 94 SER A N 1
ATOM 750 C CA . SER A 1 94 ? -11.663 2.938 -0.391 1.00 57.28 94 SER A CA 1
ATOM 751 C C . SER A 1 94 ? -11.122 3.442 -1.732 1.00 57.28 94 SER A C 1
ATOM 753 O O . SER A 1 94 ? -11.131 2.699 -2.710 1.00 57.28 94 SER A O 1
ATOM 755 N N . CYS A 1 95 ? -10.580 4.664 -1.758 1.00 62.59 95 CYS A N 1
ATOM 756 C CA . CYS A 1 95 ? -9.964 5.251 -2.943 1.00 62.59 95 CYS A CA 1
ATOM 757 C C . CYS A 1 95 ? -8.627 4.586 -3.286 1.00 62.59 95 CYS A C 1
ATOM 759 O O . CYS A 1 95 ? -8.365 4.353 -4.462 1.00 62.59 95 CYS A O 1
ATOM 761 N N . GLN A 1 96 ? -7.818 4.226 -2.282 1.00 66.75 96 GLN A N 1
ATOM 762 C CA . GLN A 1 96 ? -6.587 3.450 -2.484 1.00 66.75 96 GLN A CA 1
ATOM 763 C C . GLN A 1 96 ? -6.896 2.064 -3.065 1.00 66.75 96 GLN A C 1
ATOM 765 O O . GLN A 1 96 ? -6.357 1.698 -4.104 1.00 66.75 96 GLN A O 1
ATOM 770 N N . LEU A 1 97 ? -7.854 1.343 -2.469 1.00 69.75 97 LEU A N 1
ATOM 771 C CA . LEU A 1 97 ? -8.266 0.023 -2.953 1.00 69.75 97 LEU A CA 1
ATOM 772 C C . LEU A 1 97 ? -8.845 0.081 -4.375 1.00 69.75 97 LEU A C 1
ATOM 774 O O . LEU A 1 97 ? -8.527 -0.759 -5.211 1.00 69.75 97 LEU A O 1
ATOM 778 N N . TYR A 1 98 ? -9.691 1.074 -4.658 1.00 72.44 98 TYR A N 1
ATOM 779 C CA . TYR A 1 98 ? -10.251 1.280 -5.992 1.00 72.44 98 TYR A CA 1
ATOM 780 C C . TYR A 1 98 ? -9.166 1.618 -7.022 1.00 72.44 98 TYR A C 1
ATOM 782 O O . TYR A 1 98 ? -9.198 1.080 -8.128 1.00 72.44 98 TYR A O 1
ATOM 790 N N . GLY A 1 99 ? -8.197 2.460 -6.652 1.00 72.94 99 GLY A N 1
ATOM 791 C CA . GLY A 1 99 ? -7.050 2.808 -7.488 1.00 72.94 99 GLY A CA 1
ATOM 792 C C . GLY A 1 99 ? -6.211 1.588 -7.865 1.00 72.94 99 GLY A C 1
ATOM 793 O O . GLY A 1 99 ? -5.963 1.377 -9.049 1.00 72.94 99 GLY A O 1
ATOM 794 N N . ASP A 1 100 ? -5.860 0.742 -6.896 1.00 75.12 100 ASP A N 1
ATOM 795 C CA . ASP A 1 100 ? -5.043 -0.452 -7.151 1.00 75.12 100 ASP A CA 1
ATOM 796 C C . ASP A 1 100 ? -5.798 -1.522 -7.945 1.00 75.12 100 ASP A C 1
ATOM 798 O O . ASP A 1 100 ? -5.242 -2.150 -8.847 1.00 75.12 100 ASP A O 1
ATOM 802 N N . VAL A 1 101 ? -7.087 -1.726 -7.656 1.00 77.62 101 VAL A N 1
ATOM 803 C CA . VAL A 1 101 ? -7.918 -2.664 -8.426 1.00 77.62 101 VAL A CA 1
ATOM 804 C C . VAL A 1 101 ? -8.060 -2.193 -9.872 1.00 77.62 101 VAL A C 1
ATOM 806 O O . VAL A 1 101 ? -7.949 -3.009 -10.788 1.00 77.62 101 VAL A O 1
ATOM 809 N N . LEU A 1 102 ? -8.271 -0.891 -10.094 1.00 77.62 102 LEU A N 1
ATOM 810 C CA . LEU A 1 102 ? -8.270 -0.326 -11.441 1.00 77.62 102 LEU A CA 1
ATOM 811 C C . LEU A 1 102 ? -6.913 -0.484 -12.116 1.00 77.62 102 LEU A C 1
ATOM 813 O O . LEU A 1 102 ? -6.899 -0.855 -13.282 1.00 77.62 102 LEU A O 1
ATOM 817 N N . TYR A 1 103 ? -5.811 -0.253 -11.403 1.00 76.88 103 TYR A N 1
ATOM 818 C CA . TYR A 1 103 ? -4.453 -0.394 -11.924 1.00 76.88 103 TYR A CA 1
ATOM 819 C C . TYR A 1 103 ? -4.207 -1.813 -12.465 1.00 76.88 103 TYR A C 1
ATOM 821 O O . TYR A 1 103 ? -3.928 -1.984 -13.658 1.00 76.88 103 TYR A O 1
ATOM 829 N N . PHE A 1 104 ? -4.484 -2.838 -11.648 1.00 76.44 104 PHE A N 1
ATOM 830 C CA . PHE A 1 104 ? -4.429 -4.238 -12.084 1.00 76.44 104 PHE A CA 1
ATOM 831 C C . PHE A 1 104 ? -5.388 -4.536 -13.241 1.00 76.44 104 PHE A C 1
ATOM 833 O O . PHE A 1 104 ? -5.039 -5.274 -14.164 1.00 76.44 104 PHE A O 1
ATOM 840 N N . TYR A 1 105 ? -6.602 -3.981 -13.210 1.00 75.69 105 TYR A N 1
ATOM 841 C CA . TYR A 1 105 ? -7.587 -4.194 -14.267 1.00 75.69 105 TYR A CA 1
ATOM 842 C C . TYR A 1 105 ? -7.148 -3.570 -15.598 1.00 75.69 105 TYR A C 1
ATOM 844 O O . TYR A 1 105 ? -7.312 -4.194 -16.648 1.00 75.69 105 TYR A O 1
ATOM 852 N N . THR A 1 106 ? -6.567 -2.370 -15.576 1.00 75.94 106 THR A N 1
ATOM 853 C CA . THR A 1 106 ? -6.073 -1.690 -16.777 1.00 75.94 106 THR A CA 1
ATOM 854 C C . THR A 1 106 ? -4.897 -2.432 -17.397 1.00 75.94 106 THR A C 1
ATOM 856 O O . THR A 1 106 ? -4.926 -2.693 -18.597 1.00 75.94 106 THR A O 1
ATOM 859 N N . GLU A 1 107 ? -3.933 -2.900 -16.603 1.00 74.50 107 GLU A N 1
ATOM 860 C CA . GLU A 1 107 ? -2.805 -3.678 -17.136 1.00 74.50 107 GLU A CA 1
ATOM 861 C C . GLU A 1 107 ? -3.217 -5.078 -17.598 1.00 74.50 107 GLU A C 1
ATOM 863 O O . GLU A 1 107 ? -2.675 -5.584 -18.583 1.00 74.50 107 GLU A O 1
ATOM 868 N N . TYR A 1 108 ? -4.214 -5.691 -16.952 1.00 74.38 108 TYR A N 1
ATOM 869 C CA . TYR A 1 108 ? -4.809 -6.936 -17.436 1.00 74.38 108 TYR A CA 1
ATOM 870 C C . TYR A 1 108 ? -5.494 -6.740 -18.797 1.00 74.38 108 TYR A C 1
ATOM 872 O O . TYR A 1 108 ? -5.342 -7.566 -19.697 1.00 74.38 108 TYR A O 1
ATOM 880 N N . ARG A 1 109 ? -6.220 -5.628 -18.975 1.00 78.50 109 ARG A N 1
ATOM 881 C CA . ARG A 1 109 ? -6.888 -5.272 -20.239 1.00 78.50 109 ARG A CA 1
ATOM 882 C C . ARG A 1 109 ? -5.898 -4.971 -21.360 1.00 78.50 109 ARG A C 1
ATOM 884 O O . ARG A 1 109 ? -6.186 -5.301 -22.507 1.00 78.50 109 ARG A O 1
ATOM 891 N N . GLU A 1 110 ? -4.756 -4.382 -21.027 1.00 69.69 110 GLU A N 1
ATOM 892 C CA . GLU A 1 110 ? -3.662 -4.097 -21.963 1.00 69.69 110 GLU A CA 1
ATOM 893 C C . GLU A 1 110 ? -2.710 -5.286 -22.161 1.00 69.69 110 GLU A C 1
ATOM 895 O O . GLU A 1 110 ? -1.738 -5.183 -22.906 1.00 69.69 110 GLU A O 1
ATOM 900 N N . GLY A 1 111 ? -2.979 -6.428 -21.517 1.00 67.62 111 GLY A N 1
ATOM 901 C CA . GLY A 1 111 ? -2.184 -7.641 -21.668 1.00 67.62 111 GLY A CA 1
ATOM 902 C C . GLY A 1 111 ? -0.732 -7.457 -21.233 1.00 67.62 111 GLY A C 1
ATOM 903 O O . GLY A 1 111 ? 0.151 -7.965 -21.907 1.00 67.62 111 GLY A O 1
ATOM 904 N N . PHE A 1 112 ? -0.477 -6.721 -20.146 1.00 66.12 112 PHE A N 1
ATOM 905 C CA . PHE A 1 112 ? 0.865 -6.441 -19.609 1.00 66.12 112 PHE A CA 1
ATOM 906 C C . PHE A 1 112 ? 1.841 -5.798 -20.611 1.00 66.12 112 PHE A C 1
ATOM 908 O O . PHE A 1 112 ? 3.044 -6.043 -20.553 1.00 66.12 112 PHE A O 1
ATOM 915 N N . ALA A 1 113 ? 1.345 -4.945 -21.511 1.00 62.28 113 ALA A N 1
ATOM 916 C CA . ALA A 1 113 ? 2.159 -4.283 -22.534 1.00 62.28 113 ALA A CA 1
ATOM 917 C C . ALA A 1 113 ? 3.331 -3.439 -21.984 1.00 62.28 113 ALA A C 1
ATOM 919 O O . ALA A 1 113 ? 4.298 -3.204 -22.703 1.00 62.28 113 ALA A O 1
ATOM 920 N N . HIS A 1 114 ? 3.267 -3.012 -20.719 1.00 62.97 114 HIS A N 1
ATOM 921 C CA . HIS A 1 114 ? 4.196 -2.053 -20.107 1.00 62.97 114 HIS A CA 1
ATOM 922 C C . HIS A 1 114 ? 5.268 -2.680 -19.193 1.00 62.97 114 HIS A C 1
ATOM 924 O O . HIS A 1 114 ? 6.110 -1.966 -18.650 1.00 62.97 114 HIS A O 1
ATOM 930 N N . SER A 1 115 ? 5.269 -4.005 -19.004 1.00 61.19 115 SER A N 1
ATOM 931 C CA . SER A 1 115 ? 6.244 -4.699 -18.150 1.00 61.19 115 SER A CA 1
ATOM 932 C C . SER A 1 115 ? 6.762 -5.957 -18.840 1.00 61.19 115 SER A C 1
ATOM 934 O O . SER A 1 115 ? 6.010 -6.642 -19.530 1.00 61.19 115 SER A O 1
ATOM 936 N N . GLU A 1 116 ? 8.046 -6.283 -18.657 1.00 67.69 116 GLU A N 1
ATOM 937 C CA . GLU A 1 116 ? 8.598 -7.546 -19.154 1.00 67.69 116 GLU A CA 1
ATOM 938 C C . GLU A 1 116 ? 7.874 -8.707 -18.454 1.00 67.69 116 GLU A C 1
ATOM 940 O O . GLU A 1 116 ? 8.100 -8.991 -17.270 1.00 67.69 116 GLU A O 1
ATOM 945 N N . MET A 1 117 ? 6.970 -9.366 -19.186 1.00 63.78 117 MET A N 1
ATOM 946 C CA . MET A 1 117 ? 6.208 -10.496 -18.666 1.00 63.78 117 MET A CA 1
ATOM 947 C C . MET A 1 117 ? 7.163 -11.535 -18.069 1.00 63.78 117 MET A C 1
ATOM 949 O O . MET A 1 117 ? 8.156 -11.911 -18.691 1.00 63.78 117 MET A O 1
ATOM 953 N N . TRP A 1 118 ? 6.825 -12.026 -16.873 1.00 65.56 118 TRP A N 1
ATOM 954 C CA . TRP A 1 118 ? 7.541 -13.087 -16.146 1.00 65.56 118 TRP A CA 1
ATOM 955 C C . TRP A 1 118 ? 8.870 -12.709 -15.484 1.00 65.56 118 TRP A C 1
ATOM 957 O O . TRP A 1 118 ? 9.476 -13.569 -14.839 1.00 65.56 118 TRP A O 1
ATOM 967 N N . HIS A 1 119 ? 9.314 -11.451 -15.538 1.00 76.44 119 HIS A N 1
ATOM 968 C CA . HIS A 1 119 ? 10.544 -11.067 -14.845 1.00 76.44 119 HIS A CA 1
ATOM 969 C C . HIS A 1 119 ? 10.367 -11.131 -13.306 1.00 76.44 119 HIS A C 1
ATOM 971 O O . HIS A 1 119 ? 9.517 -10.429 -12.754 1.00 76.44 119 HIS A O 1
ATOM 977 N N . PRO A 1 120 ? 11.182 -11.898 -12.553 1.00 82.12 120 PRO A N 1
ATOM 978 C CA . PRO A 1 120 ? 10.957 -12.143 -11.121 1.00 82.12 120 PRO A CA 1
ATOM 979 C C . PRO A 1 120 ? 10.977 -10.868 -10.264 1.00 82.12 120 PRO A C 1
ATOM 981 O O . PRO A 1 120 ? 10.184 -10.719 -9.340 1.00 82.12 120 PRO A O 1
ATOM 984 N N . LEU A 1 121 ? 11.856 -9.918 -10.578 1.00 81.25 121 LEU A N 1
ATOM 985 C CA . LEU A 1 121 ? 11.948 -8.661 -9.833 1.00 81.25 121 LEU A CA 1
ATOM 986 C C . LEU A 1 121 ? 10.880 -7.633 -10.261 1.00 81.25 121 LEU A C 1
ATOM 988 O O . LEU A 1 121 ? 10.100 -7.187 -9.427 1.00 81.25 121 LEU A O 1
ATOM 992 N N . TYR A 1 122 ? 10.804 -7.263 -11.542 1.00 77.38 122 TYR A N 1
ATOM 993 C CA . TYR A 1 122 ? 9.869 -6.227 -12.002 1.00 77.38 122 TYR A CA 1
ATOM 994 C C . TYR A 1 122 ? 8.402 -6.669 -11.987 1.00 77.38 122 TYR A C 1
ATOM 996 O O . TYR A 1 122 ? 7.549 -5.931 -11.501 1.00 77.38 122 TYR A O 1
ATOM 1004 N N . PHE A 1 123 ? 8.106 -7.882 -12.454 1.00 78.81 123 PHE A N 1
ATOM 1005 C CA . PHE A 1 123 ? 6.734 -8.371 -12.531 1.00 78.81 123 PHE A CA 1
ATOM 1006 C C . PHE A 1 123 ? 6.249 -8.921 -11.183 1.00 78.81 123 PHE A C 1
ATOM 1008 O O . PHE A 1 123 ? 5.259 -8.456 -10.628 1.00 78.81 123 PHE A O 1
ATOM 1015 N N . TRP A 1 124 ? 6.954 -9.890 -10.598 1.00 80.06 124 TRP A N 1
ATOM 1016 C CA . TRP A 1 124 ? 6.451 -10.532 -9.378 1.00 80.06 124 TRP A CA 1
ATOM 1017 C C . TRP A 1 124 ? 6.643 -9.685 -8.123 1.00 80.06 124 TRP A C 1
ATOM 1019 O O . TRP A 1 124 ? 5.708 -9.550 -7.337 1.00 80.06 124 TRP A O 1
ATOM 1029 N N . PHE A 1 125 ? 7.831 -9.115 -7.912 1.00 81.56 125 PHE A N 1
ATOM 1030 C CA . PHE A 1 125 ? 8.091 -8.354 -6.690 1.00 81.56 125 PHE A CA 1
ATOM 1031 C C . PHE A 1 125 ? 7.482 -6.945 -6.737 1.00 81.56 125 PHE A C 1
ATOM 1033 O O . PHE A 1 125 ? 6.670 -6.600 -5.880 1.00 81.56 125 PHE A O 1
ATOM 1040 N N . TYR A 1 126 ? 7.839 -6.130 -7.733 1.00 79.06 126 TYR A N 1
ATOM 1041 C CA . TYR A 1 126 ? 7.333 -4.756 -7.810 1.00 79.06 126 TYR A CA 1
ATOM 1042 C C . TYR A 1 126 ? 5.865 -4.693 -8.216 1.00 79.06 126 TYR A C 1
ATOM 1044 O O . TYR A 1 126 ? 5.086 -4.015 -7.556 1.00 79.06 126 TYR A O 1
ATOM 1052 N N . PHE A 1 127 ? 5.477 -5.393 -9.278 1.00 79.06 127 PHE A N 1
ATOM 1053 C CA . PHE A 1 127 ? 4.122 -5.267 -9.789 1.00 79.06 127 PHE A CA 1
ATOM 1054 C C . PHE A 1 127 ? 3.098 -6.092 -8.985 1.00 79.06 127 PHE A C 1
ATOM 1056 O O . PHE A 1 127 ? 2.118 -5.534 -8.505 1.00 79.06 127 PHE A O 1
ATOM 1063 N N . VAL A 1 128 ? 3.317 -7.385 -8.736 1.00 81.81 128 VAL A N 1
ATOM 1064 C CA . VAL A 1 128 ? 2.327 -8.195 -7.997 1.00 81.81 128 VAL A CA 1
ATOM 1065 C C . VAL A 1 128 ? 2.433 -7.991 -6.485 1.00 81.81 128 VAL A C 1
ATOM 1067 O O . VAL A 1 128 ? 1.459 -7.596 -5.843 1.00 81.81 128 VAL A O 1
ATOM 1070 N N . PHE A 1 129 ? 3.592 -8.277 -5.888 1.00 83.94 129 PHE A N 1
ATOM 1071 C CA . PHE A 1 129 ? 3.730 -8.358 -4.432 1.00 83.94 129 PHE A CA 1
ATOM 1072 C C . PHE A 1 129 ? 3.531 -7.006 -3.744 1.00 83.94 129 PHE A C 1
ATOM 1074 O O . PHE A 1 129 ? 2.725 -6.927 -2.815 1.00 83.94 129 PHE A O 1
ATOM 1081 N N . MET A 1 130 ? 4.208 -5.947 -4.203 1.00 82.06 130 MET A N 1
ATOM 1082 C CA . MET A 1 130 ? 4.040 -4.624 -3.597 1.00 82.06 130 MET A CA 1
ATOM 1083 C C . MET A 1 130 ? 2.591 -4.149 -3.729 1.00 82.06 130 MET A C 1
ATOM 1085 O O . MET A 1 130 ? 1.971 -3.907 -2.705 1.00 82.06 130 MET A O 1
ATOM 1089 N N . ASN A 1 131 ? 1.982 -4.141 -4.918 1.00 80.00 131 ASN A N 1
ATOM 1090 C CA . ASN A 1 131 ? 0.582 -3.703 -5.051 1.00 80.00 131 ASN A CA 1
ATOM 1091 C C . ASN A 1 131 ? -0.413 -4.597 -4.272 1.00 80.00 131 ASN A C 1
ATOM 1093 O O . ASN A 1 131 ? -1.394 -4.103 -3.723 1.00 80.00 131 ASN A O 1
ATOM 1097 N N . THR A 1 132 ? -0.144 -5.900 -4.109 1.00 80.56 132 THR A N 1
ATOM 1098 C CA . THR A 1 132 ? -0.989 -6.777 -3.270 1.00 80.56 132 THR A CA 1
ATOM 1099 C C . THR A 1 132 ? -1.000 -6.337 -1.804 1.00 80.56 132 THR A C 1
ATOM 1101 O O . THR A 1 132 ? -2.044 -6.407 -1.153 1.00 80.56 132 THR A O 1
ATOM 1104 N N . LEU A 1 133 ? 0.126 -5.855 -1.262 1.00 81.38 133 LEU A N 1
ATOM 1105 C CA . LEU A 1 133 ? 0.167 -5.337 0.112 1.00 81.38 133 LEU A CA 1
ATOM 1106 C C . LEU A 1 133 ? -0.741 -4.109 0.279 1.00 81.38 133 LEU A C 1
ATOM 1108 O O . LEU A 1 133 ? -1.418 -3.994 1.304 1.00 81.38 133 LEU A O 1
ATOM 1112 N N . TRP A 1 134 ? -0.808 -3.245 -0.737 1.00 74.88 134 TRP A N 1
ATOM 1113 C CA . TRP A 1 134 ? -1.673 -2.063 -0.745 1.00 74.88 134 TRP A CA 1
ATOM 1114 C C . TRP A 1 134 ? -3.161 -2.404 -0.929 1.00 74.88 134 TRP A C 1
ATOM 1116 O O . TRP A 1 134 ? -4.010 -1.622 -0.524 1.00 74.88 134 TRP A O 1
ATOM 1126 N N . ILE A 1 135 ? -3.502 -3.610 -1.389 1.00 77.69 135 ILE A N 1
ATOM 1127 C CA . ILE A 1 135 ? -4.887 -4.113 -1.420 1.00 77.69 135 ILE A CA 1
ATOM 1128 C C . ILE A 1 135 ? -5.260 -4.792 -0.097 1.00 77.69 135 ILE A C 1
ATOM 1130 O O . ILE A 1 135 ? -6.299 -4.504 0.509 1.00 77.69 135 ILE A O 1
ATOM 1134 N N . VAL A 1 136 ? -4.421 -5.723 0.363 1.00 80.75 136 VAL A N 1
ATOM 1135 C CA . VAL A 1 136 ? -4.733 -6.600 1.500 1.00 80.75 136 VAL A CA 1
ATOM 1136 C C . VAL A 1 136 ? -4.802 -5.811 2.803 1.00 80.75 136 VAL A C 1
ATOM 1138 O O . VAL A 1 136 ? -5.728 -6.017 3.590 1.00 80.75 136 VAL A O 1
ATOM 1141 N N . ILE A 1 137 ? -3.859 -4.892 3.036 1.00 80.12 137 ILE A N 1
ATOM 1142 C CA . ILE A 1 137 ? -3.793 -4.159 4.304 1.00 80.12 137 ILE A CA 1
ATOM 1143 C C . ILE A 1 137 ? -5.023 -3.248 4.472 1.00 80.12 137 ILE A C 1
ATOM 1145 O O . ILE A 1 137 ? -5.740 -3.440 5.457 1.00 80.12 137 ILE A O 1
ATOM 1149 N N . PRO A 1 138 ? -5.374 -2.345 3.532 1.00 76.69 138 PRO A N 1
ATOM 1150 C CA . PRO A 1 138 ? -6.609 -1.560 3.610 1.00 76.69 138 PRO A CA 1
ATOM 1151 C C . PRO A 1 138 ? -7.884 -2.403 3.694 1.00 76.69 138 PRO A C 1
ATOM 1153 O O . PRO A 1 138 ? -8.802 -2.027 4.422 1.00 76.69 138 PRO A O 1
ATOM 1156 N N . SER A 1 139 ? -7.936 -3.559 3.024 1.00 76.88 139 SER A N 1
ATOM 1157 C CA . SER A 1 139 ? -9.089 -4.468 3.105 1.00 76.88 139 SER A CA 1
ATOM 1158 C C . SER A 1 139 ? -9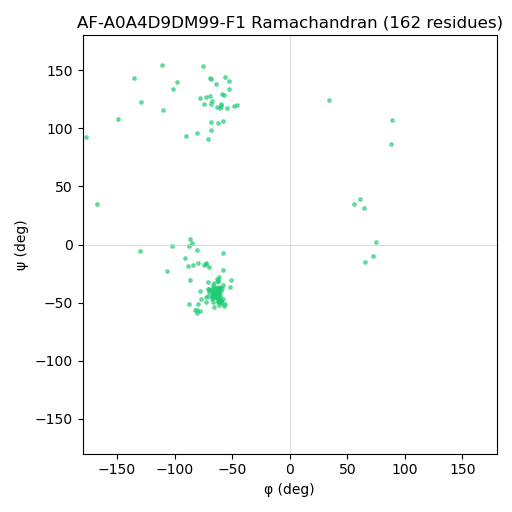.290 -5.021 4.521 1.00 76.88 139 SER A C 1
ATOM 1160 O O . SER A 1 139 ? -10.410 -5.019 5.031 1.00 76.88 139 SER A O 1
ATOM 1162 N N . ILE A 1 140 ? -8.215 -5.434 5.202 1.00 81.88 140 ILE A N 1
ATOM 1163 C CA . ILE A 1 140 ? -8.283 -5.883 6.604 1.00 81.88 140 ILE A CA 1
ATOM 1164 C C . ILE A 1 140 ? -8.743 -4.737 7.515 1.00 81.88 140 ILE A C 1
ATOM 1166 O O . ILE A 1 140 ? -9.575 -4.950 8.397 1.00 81.88 140 ILE A O 1
ATOM 1170 N N . LEU A 1 141 ? -8.247 -3.517 7.285 1.00 78.19 141 LEU A N 1
ATOM 1171 C CA . LEU A 1 141 ? -8.656 -2.334 8.051 1.00 78.19 141 LEU A CA 1
ATOM 1172 C C . LEU A 1 141 ? -10.138 -2.006 7.866 1.00 78.19 141 LEU A C 1
ATOM 1174 O O . LEU A 1 141 ? -10.806 -1.616 8.823 1.00 78.19 141 LEU A O 1
ATOM 1178 N N . LEU A 1 142 ? -10.658 -2.181 6.651 1.00 77.38 142 LEU A N 1
ATOM 1179 C CA . LEU A 1 142 ? -12.067 -1.964 6.352 1.00 77.38 142 LEU A CA 1
ATOM 1180 C C . LEU A 1 142 ? -12.956 -2.972 7.092 1.00 77.38 142 LEU A C 1
ATOM 1182 O O . LEU A 1 142 ? -13.973 -2.581 7.665 1.00 77.38 142 LEU A O 1
ATOM 1186 N N . LEU A 1 143 ? -12.552 -4.245 7.138 1.00 78.69 143 LEU A N 1
ATOM 1187 C CA . LEU A 1 143 ? -13.267 -5.285 7.885 1.00 78.69 143 LEU A CA 1
ATOM 1188 C C . LEU A 1 143 ? -13.244 -5.030 9.400 1.00 78.69 143 LEU A C 1
ATOM 1190 O O . LEU A 1 143 ? -14.272 -5.185 10.061 1.00 78.69 143 LEU A O 1
ATOM 1194 N N . ASP A 1 144 ? -12.105 -4.598 9.949 1.00 80.50 144 ASP A N 1
ATOM 1195 C CA . ASP A 1 144 ? -11.981 -4.239 11.370 1.00 80.50 144 ASP A CA 1
ATOM 1196 C C . ASP A 1 144 ? -12.878 -3.038 11.724 1.00 80.50 144 ASP A C 1
ATOM 1198 O O . ASP A 1 144 ? -13.653 -3.085 12.684 1.00 80.50 144 ASP A O 1
ATOM 1202 N N . ALA A 1 145 ? -12.861 -1.990 10.892 1.00 78.06 145 ALA A N 1
ATOM 1203 C CA . ALA A 1 145 ? -13.729 -0.825 11.051 1.00 78.06 145 ALA A CA 1
ATOM 1204 C C . ALA A 1 145 ? -15.217 -1.200 10.966 1.00 78.06 145 ALA A C 1
ATOM 1206 O O . ALA A 1 145 ? -16.018 -0.753 11.791 1.00 78.06 145 ALA A O 1
ATOM 1207 N N . TRP A 1 146 ? -15.585 -2.065 10.018 1.00 76.06 146 TRP A N 1
ATOM 1208 C CA . TRP A 1 146 ? -16.951 -2.567 9.879 1.00 76.06 146 TRP A CA 1
ATOM 1209 C C . TRP A 1 146 ? -17.412 -3.338 11.120 1.00 76.06 146 TRP A C 1
ATOM 1211 O O . TRP A 1 146 ? -18.532 -3.131 11.597 1.00 76.06 146 TRP A O 1
ATOM 1221 N N . GLY A 1 147 ? -16.550 -4.191 11.682 1.00 82.44 147 GLY A N 1
ATOM 1222 C CA . GLY A 1 147 ? -16.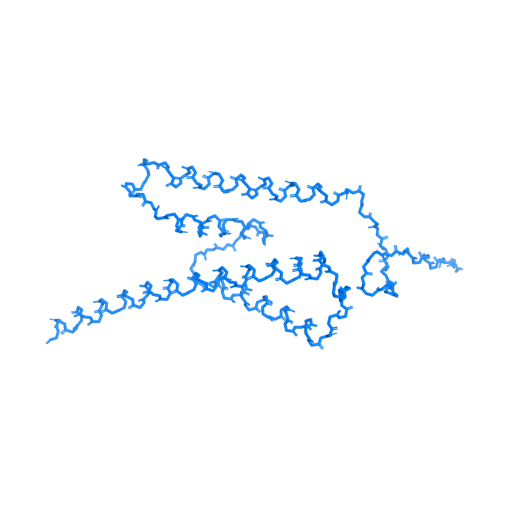831 -4.922 12.920 1.00 82.44 147 GLY A CA 1
ATOM 1223 C C . GLY A 1 147 ? -17.070 -3.985 14.106 1.00 82.44 147 GLY A C 1
ATOM 1224 O O . GLY A 1 147 ? -18.049 -4.145 14.840 1.00 82.44 147 GLY A O 1
ATOM 1225 N N . HIS A 1 148 ? -16.232 -2.957 14.254 1.00 80.31 148 HIS A N 1
ATOM 1226 C CA . HIS A 1 148 ? -16.390 -1.937 15.291 1.00 80.31 148 HIS A CA 1
ATOM 1227 C C . HIS A 1 148 ? -17.685 -1.122 15.140 1.00 80.31 148 HIS A C 1
ATOM 1229 O O . HIS A 1 148 ? -18.384 -0.906 16.134 1.00 80.31 148 HIS A O 1
ATOM 1235 N N . LEU A 1 149 ? -18.041 -0.718 13.916 1.00 80.44 149 LEU A N 1
ATOM 1236 C CA . LEU A 1 149 ? -19.288 0.001 13.626 1.00 80.44 149 LEU A CA 1
ATOM 1237 C C . LEU A 1 149 ? -20.524 -0.869 13.883 1.00 80.44 149 LEU A C 1
ATOM 1239 O O . LEU A 1 149 ? -21.465 -0.427 14.541 1.00 80.44 149 LEU A O 1
ATOM 1243 N N . SER A 1 150 ? -20.500 -2.125 13.435 1.00 85.25 150 SER A N 1
ATOM 1244 C CA . SER A 1 150 ? -21.608 -3.072 13.614 1.00 85.25 150 SER A CA 1
ATOM 1245 C C . SER A 1 150 ? -21.872 -3.366 15.093 1.00 85.25 150 SER A C 1
ATOM 1247 O O . SER A 1 150 ? -23.026 -3.407 15.529 1.00 85.25 150 SER A O 1
ATOM 1249 N N . ALA A 1 151 ? -20.810 -3.522 15.890 1.00 82.06 151 ALA A N 1
ATOM 1250 C CA . ALA A 1 151 ? -20.918 -3.720 17.333 1.00 82.06 151 ALA A CA 1
ATOM 1251 C C . ALA A 1 151 ? -21.484 -2.479 18.044 1.00 82.06 151 ALA A C 1
ATOM 1253 O O . ALA A 1 151 ? -22.358 -2.606 18.904 1.00 82.06 151 ALA A O 1
ATOM 1254 N N . ALA A 1 152 ? -21.027 -1.280 17.665 1.00 83.44 152 ALA A N 1
ATOM 1255 C CA . ALA A 1 152 ? -21.534 -0.025 18.217 1.00 83.44 152 ALA A CA 1
ATOM 1256 C C . ALA A 1 152 ? -23.023 0.187 17.889 1.00 83.44 152 ALA A C 1
ATOM 1258 O O . ALA A 1 152 ? -23.804 0.547 18.772 1.00 83.44 152 ALA A O 1
ATOM 1259 N N . GLN A 1 153 ? -23.430 -0.102 16.651 1.00 86.00 153 GLN A N 1
ATOM 1260 C CA . GLN A 1 153 ? -24.824 0.001 16.224 1.00 86.00 153 GLN A CA 1
ATOM 1261 C C . GLN A 1 153 ? -25.718 -1.006 16.962 1.00 86.00 153 GLN A C 1
ATOM 1263 O O . GLN A 1 153 ? -26.746 -0.624 17.517 1.00 86.00 153 GLN A O 1
ATOM 1268 N N . SER A 1 154 ? -25.280 -2.264 17.078 1.00 85.94 154 SER A N 1
ATOM 1269 C CA . SER A 1 154 ? -26.015 -3.307 17.813 1.00 85.94 154 SER A CA 1
ATOM 1270 C C . SER A 1 154 ? -26.230 -2.937 19.288 1.00 85.94 154 SER A C 1
ATOM 1272 O O . SER A 1 154 ? -27.295 -3.191 19.857 1.00 85.94 154 SER A O 1
ATOM 1274 N N . ALA A 1 155 ? -25.240 -2.293 19.916 1.00 83.81 155 ALA A N 1
ATOM 1275 C CA . ALA A 1 155 ? -25.365 -1.796 21.283 1.00 83.81 155 ALA A CA 1
ATOM 1276 C C . ALA A 1 155 ? -26.428 -0.686 21.393 1.00 83.81 155 ALA A C 1
ATOM 1278 O O . ALA A 1 155 ? -27.268 -0.739 22.293 1.00 83.81 155 ALA A O 1
ATOM 1279 N N . LEU A 1 156 ? -26.449 0.275 20.463 1.00 80.56 156 LEU A N 1
ATOM 1280 C CA . LEU A 1 156 ? -27.468 1.332 20.422 1.00 80.56 156 LEU A CA 1
ATOM 1281 C C . LEU A 1 156 ? -28.879 0.770 20.209 1.00 80.56 156 LEU A C 1
ATOM 1283 O O . LEU A 1 156 ? -29.819 1.194 20.889 1.00 80.56 156 LEU A O 1
ATOM 1287 N N . ASP A 1 157 ? -29.020 -0.217 19.328 1.00 83.00 157 ASP A N 1
ATOM 1288 C CA . ASP A 1 157 ? -30.307 -0.852 19.043 1.00 83.00 157 ASP A CA 1
ATOM 1289 C C . ASP A 1 157 ? -30.836 -1.622 20.262 1.00 83.00 157 ASP A C 1
ATOM 1291 O O . ASP A 1 157 ? -32.017 -1.509 20.601 1.00 83.00 157 ASP A O 1
ATOM 1295 N N . SER A 1 158 ? -29.958 -2.305 21.008 1.00 80.19 158 SER A N 1
ATOM 1296 C CA . SER A 1 158 ? -30.331 -2.986 22.258 1.00 80.19 158 SER A CA 1
ATOM 1297 C C . SER A 1 158 ? -30.807 -2.015 23.353 1.00 80.19 158 SER A C 1
ATOM 1299 O O . SER A 1 158 ? -31.767 -2.297 24.076 1.00 80.19 158 SER A O 1
ATOM 1301 N N . VAL A 1 159 ? -30.191 -0.830 23.446 1.00 78.12 159 VAL A N 1
ATOM 1302 C CA . VAL A 1 159 ? -30.581 0.219 24.402 1.00 78.12 159 VAL A CA 1
ATOM 1303 C C . VAL A 1 159 ? -31.923 0.836 24.015 1.00 78.12 159 VAL A C 1
ATOM 1305 O O . VAL A 1 159 ? -32.766 1.077 24.882 1.00 78.12 159 VAL A O 1
ATOM 1308 N N . LYS A 1 160 ? -32.151 1.071 22.718 1.00 76.56 160 LYS A N 1
ATOM 1309 C CA . LYS A 1 160 ? -33.418 1.602 22.203 1.00 76.56 160 LYS A CA 1
ATOM 1310 C C . LYS A 1 160 ? -34.568 0.608 22.394 1.00 76.56 160 LYS A C 1
ATOM 1312 O O . LYS A 1 160 ? -35.663 1.035 22.750 1.00 76.56 160 LYS A O 1
ATOM 1317 N N . ALA A 1 161 ? -34.309 -0.691 22.231 1.00 70.31 161 ALA A N 1
ATOM 1318 C CA . ALA A 1 161 ? -35.273 -1.757 22.499 1.00 70.31 161 ALA A CA 1
ATOM 1319 C C . ALA A 1 161 ? -35.648 -1.858 23.988 1.00 70.31 161 ALA A C 1
ATOM 1321 O O . ALA A 1 161 ? -36.810 -2.068 24.299 1.00 70.31 161 ALA A O 1
ATOM 1322 N N . LYS A 1 162 ? -34.696 -1.639 24.907 1.00 65.88 162 LYS A N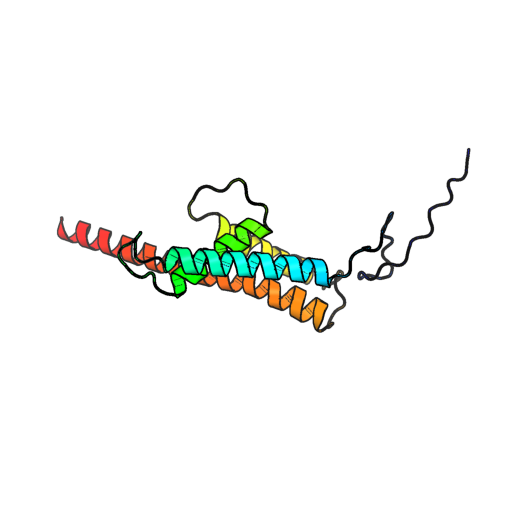 1
ATOM 1323 C CA . LYS A 1 162 ? -34.944 -1.646 26.362 1.00 65.88 162 LYS A CA 1
ATOM 1324 C C . LYS A 1 162 ? -35.679 -0.395 26.879 1.00 65.88 162 LYS A C 1
ATOM 1326 O O . LYS A 1 162 ? -36.168 -0.397 28.003 1.00 65.88 162 LYS A O 1
ATOM 1331 N N . ARG A 1 163 ? -35.698 0.693 26.097 1.00 63.03 163 ARG A N 1
ATOM 1332 C CA . ARG A 1 163 ? -36.395 1.955 26.419 1.00 63.03 163 ARG A CA 1
ATOM 1333 C C . ARG A 1 163 ? -37.841 2.020 25.908 1.00 63.03 163 ARG A C 1
ATOM 1335 O O . ARG A 1 163 ? -38.532 2.969 26.269 1.00 63.03 163 ARG A O 1
ATOM 1342 N N . ARG A 1 164 ? -38.258 1.088 25.049 1.00 51.09 164 ARG A N 1
ATOM 1343 C CA . ARG A 1 164 ? -39.653 0.905 24.626 1.00 51.09 164 ARG A CA 1
ATOM 1344 C C . ARG A 1 164 ? -40.345 -0.102 25.530 1.00 51.09 164 ARG A C 1
ATOM 1346 O O . ARG A 1 164 ? -41.568 0.068 25.697 1.00 51.09 164 ARG A O 1
#

Solvent-accessible surface area (backbone atoms only — not comparable to full-atom values): 9970 Å² total; per-residue (Å²): 134,81,82,76,71,78,74,76,76,61,91,62,94,56,47,55,73,85,63,80,56,82,86,68,72,82,77,91,64,65,71,62,58,60,50,51,50,53,52,50,53,48,50,49,47,43,51,53,48,49,50,61,65,60,46,72,87,80,71,85,60,84,68,56,69,66,64,53,53,51,54,35,49,51,54,48,50,41,60,75,75,61,75,81,84,79,86,80,82,87,60,64,56,59,51,50,37,50,50,53,53,47,50,55,49,51,40,59,74,56,67,45,62,68,49,61,83,83,37,67,59,64,35,46,43,56,54,47,50,50,52,46,51,61,42,52,53,44,52,52,52,50,53,53,50,49,52,54,50,52,53,55,50,53,52,52,52,55,54,57,61,74,74,107

InterPro domains:
  IPR007905 Emopamil-binding protein [PTHR14207] (94-162)
  IPR033118 EXPERA domain [PF05241] (70-144)

Foldseek 3Di:
DDPPPQPPQDQDPWPPRPDRDPPDDPDPDPPVVVVVVLVVVLVVLLVVLVVVLVPCPPPVDRDDPVVSVVVSVVVSVCVVVDDDDDDDDDDPLVVLLVVLVVVVVVCVVVVVRGHDPPDCCVPVPVPPVVSVCSNVVSVVVVVVVVVVVVVVVVVVVVVVVVVD

pLDDT: mean 72.16, std 10.79, range [39.47, 86.75]

Sequence (164 aa):
MGLEAEPLAVPHPYWPRDLEIRHYVPNDRPTWHSLAFLFSVSAALLTLTWLATGWRGWTGVPMRPGRRLVLCWFAICGFIHGGRSMPKETADTSCQLYGDVLYFYTEYREGFAHSEMWHPLYFWFYFVFMNTLWIVIPSILLLDAWGHLSAAQSALDSVKAKRR